Protein AF-A0A353V2C7-F1 (afdb_monomer_lite)

Foldseek 3Di:
DDDDPCVVQVVVDPDDPDDDDAQDDPRRGDFDPDPPRTDHHAAKDKKFAADPVRDTDDIDIGHPPDDDDPHPIDD

pLDDT: mean 86.38, std 9.45, range [59.0, 97.12]

Secondary structure (DSSP, 8-state):
----HHHHTTTTSPPP-------EETTEE----STT-----S-EEEEEEE-TTSSEEEEEEEETTSPPPSSSEE-

Radius of gyration: 17.83 Å; chains: 1; bounding box: 47×30×38 Å

Structure (mmCIF, N/CA/C/O backbone):
data_AF-A0A353V2C7-F1
#
_entry.id   AF-A0A353V2C7-F1
#
loop_
_atom_site.group_PDB
_atom_site.id
_atom_site.type_symbol
_atom_site.label_atom_id
_atom_site.label_alt_id
_atom_site.label_comp_id
_atom_site.label_asym_id
_atom_site.label_entity_id
_atom_site.label_seq_id
_atom_site.pdbx_PDB_ins_code
_atom_site.Cartn_x
_atom_site.Cartn_y
_atom_site.Cartn_z
_atom_site.occupancy
_atom_site.B_iso_or_equiv
_atom_site.auth_seq_id
_atom_site.auth_comp_id
_atom_site.auth_asym_id
_atom_site.auth_atom_id
_atom_site.pdbx_PDB_model_num
ATOM 1 N N . PHE A 1 1 ? 34.496 3.387 -1.597 1.00 59.00 1 PHE A N 1
ATOM 2 C CA . PHE A 1 1 ? 33.790 4.673 -1.428 1.00 59.00 1 PHE A CA 1
ATOM 3 C C . PHE A 1 1 ? 33.335 4.788 0.016 1.00 59.00 1 PHE A C 1
ATOM 5 O O . PHE A 1 1 ? 32.763 3.828 0.514 1.00 59.00 1 PHE A O 1
ATOM 12 N N . GLY A 1 2 ? 33.634 5.899 0.695 1.00 62.56 2 GLY A N 1
ATOM 13 C CA . GLY A 1 2 ? 33.110 6.190 2.032 1.00 62.56 2 GLY A CA 1
ATOM 14 C C . GLY A 1 2 ? 31.995 7.217 1.908 1.00 62.56 2 GLY A C 1
ATOM 15 O O . GLY A 1 2 ? 32.252 8.336 1.470 1.00 62.56 2 GLY A O 1
ATOM 16 N N . VAL A 1 3 ? 30.763 6.827 2.227 1.00 74.44 3 VAL A N 1
ATOM 17 C CA . VAL A 1 3 ? 29.605 7.722 2.153 1.00 74.44 3 VAL A CA 1
ATOM 18 C C . VAL A 1 3 ? 29.281 8.210 3.564 1.00 74.44 3 VAL A C 1
ATOM 20 O O . VAL A 1 3 ? 29.107 7.401 4.470 1.00 74.44 3 VAL A O 1
ATOM 23 N N . GLY A 1 4 ? 29.287 9.532 3.758 1.00 75.19 4 GLY A N 1
ATOM 24 C CA . GLY A 1 4 ? 29.106 10.186 5.061 1.00 75.19 4 GLY A CA 1
ATOM 25 C C . GLY A 1 4 ? 27.719 10.807 5.250 1.00 75.19 4 GLY A C 1
ATOM 26 O O . GLY A 1 4 ? 26.796 10.554 4.478 1.00 75.19 4 GLY A O 1
ATOM 27 N N . THR A 1 5 ? 27.598 11.688 6.244 1.00 74.31 5 THR A N 1
ATOM 28 C CA . THR A 1 5 ? 26.358 12.311 6.753 1.00 74.31 5 THR A CA 1
ATOM 29 C C . THR A 1 5 ? 25.367 12.788 5.689 1.00 74.31 5 THR A C 1
ATOM 31 O O . THR A 1 5 ? 24.162 12.713 5.908 1.00 74.31 5 THR A O 1
ATOM 34 N N . ARG A 1 6 ? 25.846 13.242 4.523 1.00 75.44 6 ARG A N 1
ATOM 35 C CA . ARG A 1 6 ? 24.991 13.703 3.416 1.00 75.44 6 ARG A CA 1
ATOM 36 C C . ARG A 1 6 ? 24.004 12.639 2.929 1.00 75.44 6 ARG A C 1
ATOM 38 O O . ARG A 1 6 ? 22.865 12.987 2.649 1.00 75.44 6 ARG A O 1
ATOM 45 N N . MET A 1 7 ? 24.413 11.369 2.887 1.00 77.56 7 MET A N 1
ATOM 46 C CA . MET A 1 7 ? 23.514 10.260 2.544 1.00 77.56 7 MET A CA 1
ATOM 47 C C . MET A 1 7 ? 22.541 9.959 3.683 1.00 77.56 7 MET A C 1
ATOM 49 O O . MET A 1 7 ? 21.370 9.709 3.432 1.00 77.56 7 MET A O 1
ATOM 53 N N . THR A 1 8 ? 23.000 10.020 4.937 1.00 75.06 8 THR A N 1
ATOM 54 C CA . THR A 1 8 ? 22.164 9.736 6.113 1.00 75.06 8 THR A CA 1
ATOM 55 C C . THR A 1 8 ? 20.978 10.690 6.230 1.00 75.06 8 THR A C 1
ATOM 57 O O . THR A 1 8 ? 19.907 10.273 6.658 1.00 75.06 8 THR A O 1
ATOM 60 N N . VAL A 1 9 ? 21.157 11.960 5.860 1.00 77.50 9 VAL A N 1
ATOM 61 C CA . VAL A 1 9 ? 20.123 12.995 6.028 1.00 77.50 9 VAL A CA 1
ATOM 62 C C . VAL A 1 9 ? 19.433 13.399 4.727 1.00 77.50 9 VAL A C 1
ATOM 64 O O . VAL A 1 9 ? 18.591 14.286 4.767 1.00 77.50 9 VAL A O 1
ATOM 67 N N . SER A 1 10 ? 19.779 12.774 3.593 1.00 76.62 10 SER A N 1
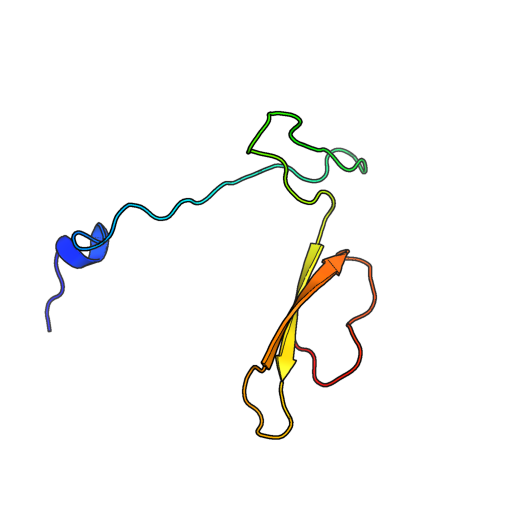ATOM 68 C CA . SER A 1 10 ? 19.296 13.177 2.258 1.00 76.62 10 SER A CA 1
ATOM 69 C C . SER A 1 10 ? 19.443 14.690 2.036 1.00 76.62 10 SER A C 1
ATOM 71 O O . SER A 1 10 ? 18.478 15.395 1.766 1.00 76.62 10 SER A O 1
ATOM 73 N N . ALA A 1 11 ? 20.660 15.208 2.251 1.00 71.75 11 ALA A N 1
ATOM 74 C CA . ALA A 1 11 ? 20.932 16.649 2.369 1.00 71.75 11 ALA A CA 1
ATOM 75 C C . ALA A 1 11 ? 20.576 17.485 1.121 1.00 71.75 11 ALA A C 1
ATOM 77 O O . ALA A 1 11 ? 20.577 18.713 1.182 1.00 71.75 11 ALA A O 1
ATOM 78 N N . ASP A 1 12 ? 20.344 16.827 -0.008 1.00 78.50 12 ASP A N 1
ATOM 79 C CA . ASP A 1 12 ? 20.080 17.381 -1.330 1.00 78.50 12 ASP A CA 1
ATOM 80 C C . ASP A 1 12 ? 18.586 17.447 -1.703 1.00 78.50 12 ASP A C 1
ATOM 82 O O . ASP A 1 12 ? 18.245 18.066 -2.710 1.00 78.50 12 ASP A O 1
ATOM 86 N N . VAL A 1 13 ? 17.685 16.882 -0.892 1.00 72.00 13 VAL A N 1
ATOM 87 C CA . VAL A 1 13 ? 16.227 16.892 -1.122 1.00 72.00 13 VAL A CA 1
ATOM 88 C C . VAL A 1 13 ? 15.453 17.241 0.159 1.00 72.00 13 VAL A C 1
ATOM 90 O O . VAL A 1 13 ? 15.895 16.911 1.259 1.00 72.00 13 VAL A O 1
ATOM 93 N N . PRO A 1 14 ? 14.289 17.921 0.063 1.00 68.44 14 PRO A N 1
ATOM 94 C CA . PRO A 1 14 ? 13.416 18.119 1.218 1.00 68.44 14 PRO A CA 1
ATOM 95 C C . PRO A 1 14 ? 12.970 16.765 1.792 1.00 68.44 14 PRO A C 1
ATOM 97 O O . PRO A 1 14 ? 12.866 15.775 1.069 1.00 68.44 14 PRO A O 1
ATOM 100 N N . TYR A 1 15 ? 12.738 16.736 3.107 1.00 68.06 15 TYR A N 1
ATOM 101 C CA . TYR A 1 15 ? 12.378 15.539 3.870 1.00 68.06 15 TYR A CA 1
ATOM 102 C C . TYR A 1 15 ? 11.259 14.728 3.203 1.00 68.06 15 TYR A C 1
ATOM 104 O O . TYR A 1 15 ? 10.331 15.271 2.605 1.00 68.06 15 TYR A O 1
ATOM 112 N N . PHE A 1 16 ? 11.328 13.407 3.345 1.00 75.06 16 PHE A N 1
ATOM 113 C CA . PHE A 1 16 ? 10.299 12.524 2.816 1.00 75.06 16 PHE A CA 1
ATOM 114 C C . PHE A 1 16 ? 9.034 12.623 3.685 1.00 75.06 16 PHE A C 1
ATOM 116 O O . PHE A 1 16 ? 9.085 12.381 4.894 1.00 75.06 16 PHE A O 1
ATOM 123 N N . ASP A 1 17 ? 7.907 13.009 3.082 1.00 77.75 17 ASP A N 1
ATOM 124 C CA . ASP A 1 17 ? 6.619 13.141 3.773 1.00 77.75 17 ASP A CA 1
ATOM 125 C C . ASP A 1 17 ? 5.998 11.756 4.028 1.00 77.75 17 ASP A C 1
ATOM 127 O O . ASP A 1 17 ? 5.200 11.242 3.242 1.00 77.75 17 ASP A O 1
ATOM 131 N N . ILE A 1 18 ? 6.426 11.110 5.120 1.00 84.44 18 ILE A N 1
ATOM 132 C CA . ILE A 1 18 ? 5.900 9.816 5.570 1.00 84.44 18 ILE A CA 1
ATOM 133 C C . ILE A 1 18 ? 4.900 10.022 6.696 1.00 84.44 18 ILE A C 1
ATOM 135 O O . ILE A 1 18 ? 5.168 10.684 7.700 1.00 84.44 18 ILE A O 1
ATOM 139 N N . ALA A 1 19 ? 3.778 9.317 6.596 1.00 85.50 19 ALA A N 1
ATOM 140 C CA . ALA A 1 19 ? 2.771 9.274 7.634 1.00 85.50 19 ALA A CA 1
ATOM 141 C C . ALA A 1 19 ? 2.526 7.835 8.112 1.00 85.50 19 ALA A C 1
ATOM 143 O O . ALA A 1 19 ? 2.196 6.956 7.322 1.00 85.50 19 ALA A O 1
ATOM 144 N N . TYR A 1 20 ? 2.598 7.610 9.427 1.00 88.75 20 TYR A N 1
ATOM 145 C CA . TYR A 1 20 ? 2.090 6.389 10.059 1.00 88.75 20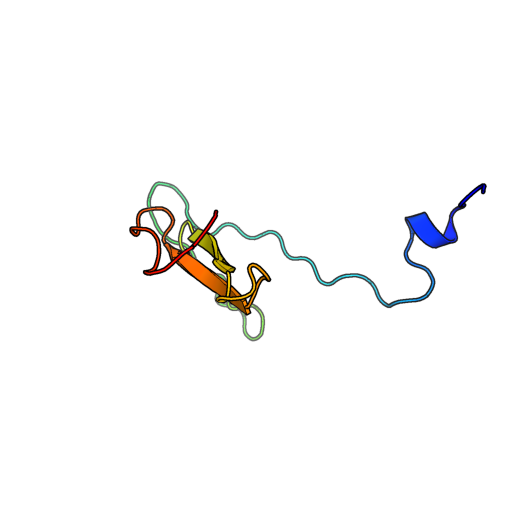 TYR A CA 1
ATOM 146 C C . TYR A 1 20 ? 0.676 6.642 10.596 1.00 88.75 20 TYR A C 1
ATOM 148 O O . TYR A 1 20 ? 0.448 7.615 11.327 1.00 88.75 20 TYR A O 1
ATOM 156 N N . LYS A 1 21 ? -0.295 5.810 10.202 1.00 89.50 21 LYS A N 1
ATOM 157 C CA . LYS A 1 21 ? -1.715 5.959 10.563 1.00 89.50 21 LYS A CA 1
ATOM 158 C C . LYS A 1 21 ? -2.329 4.609 10.901 1.00 89.50 21 LYS A C 1
ATOM 160 O O . LYS A 1 21 ? -2.136 3.634 10.183 1.00 89.50 21 LYS A O 1
ATOM 165 N N . ILE A 1 22 ? -3.133 4.585 11.960 1.00 91.94 22 ILE A N 1
ATOM 166 C CA . ILE A 1 22 ? -4.032 3.465 12.220 1.00 91.94 22 ILE A CA 1
ATOM 167 C C . ILE A 1 22 ? -5.171 3.481 11.193 1.00 91.94 22 ILE A C 1
ATOM 169 O O . ILE A 1 22 ? -5.771 4.527 10.951 1.00 91.94 22 ILE A O 1
ATOM 173 N N . VAL A 1 23 ? -5.448 2.327 10.583 1.00 93.31 23 VAL A N 1
ATOM 174 C CA . VAL A 1 23 ? -6.488 2.162 9.545 1.00 93.31 23 VAL A CA 1
ATOM 175 C C . VAL A 1 23 ? -7.571 1.151 9.932 1.00 93.31 23 VAL A C 1
ATOM 177 O O . VAL A 1 23 ? -8.644 1.138 9.323 1.00 93.31 23 VAL A O 1
ATOM 180 N N . ARG A 1 24 ? -7.318 0.333 10.966 1.00 93.12 24 ARG A N 1
ATOM 181 C CA . ARG A 1 24 ? -8.268 -0.602 11.581 1.00 93.12 24 ARG A CA 1
ATOM 182 C C . ARG A 1 24 ? -7.968 -0.758 13.076 1.00 93.12 24 ARG A C 1
ATOM 184 O O . ARG A 1 24 ? -6.806 -0.880 13.449 1.00 93.12 24 ARG A O 1
ATOM 191 N N . TYR A 1 25 ? -9.002 -0.759 13.911 1.00 93.12 25 TYR A N 1
ATOM 192 C CA . TYR A 1 25 ? -8.923 -0.952 15.361 1.00 93.12 25 TYR A CA 1
ATOM 193 C C . TYR A 1 25 ? -10.093 -1.825 15.822 1.00 93.12 25 TYR A C 1
ATOM 195 O O . TYR A 1 25 ? -11.228 -1.561 15.433 1.00 93.12 25 TYR A O 1
ATOM 203 N N . GLU A 1 26 ? -9.820 -2.879 16.598 1.00 94.75 26 GLU A N 1
ATOM 204 C CA . GLU A 1 26 ? -10.838 -3.820 17.109 1.00 94.75 26 GLU A CA 1
ATOM 205 C C . GLU A 1 26 ? -11.851 -4.269 16.040 1.00 94.75 26 GLU A C 1
ATOM 207 O O . GLU A 1 26 ? -13.069 -4.209 16.201 1.00 94.75 26 GLU A O 1
ATOM 212 N N . GLY A 1 27 ? -11.335 -4.662 14.874 1.00 90.88 27 GLY A N 1
ATOM 213 C CA . GLY A 1 27 ? -12.153 -5.127 13.755 1.00 90.88 27 GLY A CA 1
ATOM 214 C C . GLY A 1 27 ? -12.830 -4.022 12.936 1.00 90.88 27 GLY A C 1
ATOM 215 O O . GLY A 1 27 ? -13.277 -4.323 11.830 1.00 90.88 27 GLY A O 1
ATOM 216 N N . ARG A 1 28 ? -12.829 -2.760 13.384 1.00 93.19 28 ARG A N 1
ATOM 217 C CA . ARG A 1 28 ? -13.472 -1.615 12.715 1.00 93.19 28 ARG A CA 1
ATOM 218 C C . ARG A 1 28 ? -12.473 -0.778 11.920 1.00 93.19 28 ARG A C 1
ATOM 220 O O . ARG A 1 28 ? -11.409 -0.433 12.428 1.00 93.19 28 ARG A O 1
ATOM 227 N N . ASN A 1 29 ? -12.820 -0.416 10.687 1.00 93.31 29 ASN A N 1
ATOM 228 C CA . ASN A 1 29 ? -12.017 0.512 9.887 1.00 93.31 29 ASN A CA 1
ATOM 229 C C . ASN A 1 29 ? -12.102 1.923 10.488 1.00 93.31 29 ASN A C 1
ATOM 231 O O . ASN A 1 29 ? -13.185 2.374 10.854 1.00 93.31 29 ASN A O 1
ATOM 235 N N . VAL A 1 30 ? -10.968 2.619 10.583 1.00 92.19 30 VAL A N 1
ATOM 236 C CA . VAL A 1 30 ? -10.884 3.968 11.170 1.00 92.19 30 VAL A CA 1
ATOM 237 C C . VAL A 1 30 ? -10.264 4.949 10.179 1.00 92.19 30 VAL A C 1
ATOM 239 O O . VAL A 1 30 ? -9.353 4.590 9.436 1.00 92.19 30 VAL A O 1
ATOM 242 N N . LEU A 1 31 ? -10.781 6.182 10.160 1.00 89.88 31 LEU A N 1
ATOM 243 C CA . LEU A 1 31 ? -10.388 7.245 9.231 1.00 89.88 31 LEU A CA 1
ATOM 244 C C . LEU A 1 31 ? -9.921 8.492 9.984 1.00 89.88 31 LEU A C 1
ATOM 246 O O . LEU A 1 31 ? -10.552 8.918 10.952 1.00 89.88 31 LEU A O 1
ATOM 250 N N . LYS A 1 32 ? -8.873 9.156 9.480 1.00 86.12 32 LYS A N 1
ATOM 251 C CA . LYS A 1 32 ? -8.548 10.527 9.887 1.00 86.12 32 LYS A CA 1
ATOM 252 C C . LYS A 1 32 ? -9.420 11.521 9.114 1.00 86.12 32 LYS A C 1
ATOM 254 O O . LYS A 1 32 ? -9.293 11.642 7.902 1.00 86.12 32 LYS A O 1
ATOM 259 N N . LEU A 1 33 ? -10.253 12.269 9.836 1.00 82.19 33 LEU A N 1
ATOM 260 C CA . LEU A 1 33 ? -11.226 13.210 9.257 1.00 82.19 33 LEU A CA 1
ATOM 261 C C . LEU A 1 33 ? -10.697 14.638 9.031 1.00 82.19 33 LEU A C 1
ATOM 263 O O . LEU A 1 33 ? -11.453 15.504 8.613 1.00 82.19 33 LEU A O 1
ATOM 267 N N . SER A 1 34 ? -9.427 14.919 9.337 1.00 80.56 34 SER A N 1
ATOM 268 C CA . SER A 1 34 ? -8.885 16.264 9.097 1.00 80.56 34 SER A CA 1
ATOM 269 C C . SER A 1 34 ? -8.695 16.509 7.607 1.00 80.56 34 SER A C 1
ATOM 271 O O . SER A 1 34 ? -8.136 15.660 6.910 1.00 80.56 34 SER A O 1
ATOM 273 N N . GLU A 1 35 ? -9.100 17.694 7.163 1.00 76.00 35 GLU A N 1
ATOM 274 C CA . GLU A 1 35 ? -8.895 18.186 5.805 1.00 76.00 35 GLU A CA 1
ATOM 275 C C . GLU A 1 35 ? -7.413 18.101 5.397 1.00 76.00 35 GLU A C 1
ATOM 277 O O . GLU A 1 35 ? -6.512 18.312 6.216 1.00 76.00 35 GLU A O 1
ATOM 282 N N . GLY A 1 36 ? -7.155 17.682 4.155 1.00 70.44 36 GLY A N 1
ATOM 283 C CA . GLY A 1 36 ? -5.802 17.449 3.632 1.00 70.44 36 GLY A CA 1
ATOM 284 C C . GLY A 1 36 ? -5.059 16.243 4.230 1.00 70.44 36 GLY A C 1
ATOM 285 O O . GLY A 1 36 ? -3.902 16.018 3.894 1.00 70.44 36 GLY A O 1
ATOM 286 N N . LYS A 1 37 ? -5.687 15.461 5.122 1.00 73.38 37 LYS A N 1
ATOM 287 C CA . LYS A 1 37 ? -5.086 14.276 5.776 1.00 73.38 37 LYS A CA 1
ATOM 288 C C . LYS A 1 37 ? -5.973 13.034 5.693 1.00 73.38 37 LYS A C 1
ATOM 290 O O . LYS A 1 37 ? -5.805 12.092 6.475 1.00 73.38 37 LYS A O 1
ATOM 295 N N . THR A 1 38 ? -6.933 13.043 4.776 1.00 77.00 38 THR A N 1
ATOM 296 C CA . THR A 1 38 ? -7.789 11.895 4.492 1.00 77.00 38 THR A CA 1
ATOM 297 C C . THR A 1 38 ? -6.944 10.793 3.863 1.00 77.00 38 THR A C 1
ATOM 299 O O . THR A 1 38 ? -6.197 11.026 2.920 1.00 77.00 38 THR A O 1
ATOM 302 N N . THR A 1 39 ? -7.039 9.587 4.412 1.00 77.88 39 THR A N 1
ATOM 303 C CA . THR A 1 39 ? -6.294 8.407 3.952 1.00 77.88 39 THR A CA 1
ATOM 304 C C . THR A 1 39 ? -7.271 7.279 3.661 1.00 77.88 39 THR A C 1
ATOM 306 O O . THR A 1 39 ? -8.360 7.238 4.227 1.00 77.88 39 THR A O 1
ATOM 309 N N . TRP A 1 40 ? -6.913 6.345 2.784 1.00 8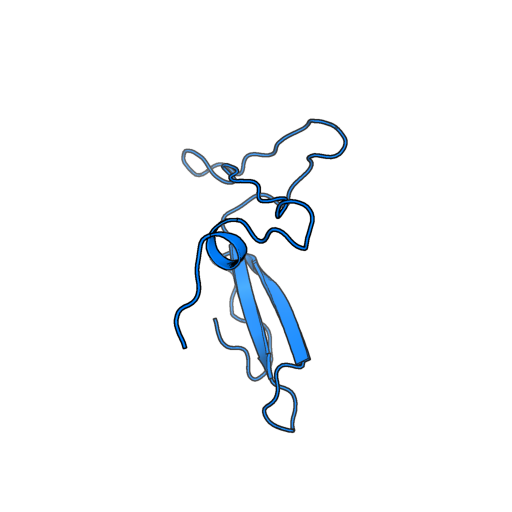6.69 40 TRP A N 1
ATOM 310 C CA . TRP A 1 40 ? -7.732 5.153 2.567 1.00 86.69 40 TRP A CA 1
ATOM 311 C C . TRP A 1 40 ? -7.703 4.246 3.806 1.00 86.69 40 TRP A C 1
ATOM 313 O O . TRP A 1 40 ? -6.629 3.912 4.312 1.00 86.69 40 TRP A O 1
ATOM 323 N N . THR A 1 41 ? -8.871 3.827 4.299 1.00 89.88 41 THR A N 1
ATOM 324 C CA . THR A 1 41 ? -8.999 3.014 5.523 1.00 89.88 41 THR A CA 1
ATOM 325 C C . THR A 1 41 ? -8.900 1.518 5.244 1.00 89.88 41 THR A C 1
ATOM 327 O O . THR A 1 41 ? -8.701 1.106 4.102 1.00 89.88 41 THR A O 1
ATOM 330 N N . GLY A 1 42 ? -8.976 0.708 6.302 1.00 92.06 42 GLY A N 1
ATOM 331 C CA . GLY A 1 42 ? -8.916 -0.745 6.210 1.00 92.06 42 GLY A CA 1
ATOM 332 C C . GLY A 1 42 ? -7.504 -1.293 6.035 1.00 92.06 42 GLY A C 1
ATOM 333 O O . GLY A 1 42 ? -6.578 -0.596 5.600 1.00 92.06 42 GLY A O 1
ATOM 334 N N . ALA A 1 43 ? -7.349 -2.561 6.418 1.00 94.19 43 ALA A N 1
ATOM 335 C CA . ALA A 1 43 ? -6.157 -3.333 6.096 1.00 94.19 43 ALA A CA 1
ATOM 336 C C . ALA A 1 43 ? -6.110 -3.531 4.577 1.00 94.19 43 ALA A C 1
ATOM 338 O O . ALA A 1 43 ? -7.117 -3.904 3.976 1.00 94.19 43 ALA A O 1
ATOM 339 N N . LYS A 1 44 ? -4.966 -3.232 3.966 1.00 95.75 44 LYS A N 1
ATOM 340 C CA . LYS A 1 44 ? -4.795 -3.220 2.512 1.00 95.75 44 LYS A CA 1
ATOM 341 C C . LYS A 1 44 ? -3.528 -3.960 2.118 1.00 95.75 44 LYS A C 1
ATOM 343 O O . LYS A 1 44 ? -2.609 -4.056 2.930 1.00 95.75 44 LYS A O 1
ATOM 348 N N . GLN A 1 45 ? -3.499 -4.417 0.875 1.00 96.38 45 GLN A N 1
ATOM 349 C CA . GLN A 1 45 ? -2.343 -5.007 0.219 1.00 96.38 45 GLN A CA 1
ATOM 350 C C . GLN A 1 45 ? -1.993 -4.198 -1.029 1.00 96.38 45 GLN A C 1
ATOM 352 O O . GLN A 1 45 ? -2.885 -3.730 -1.739 1.00 96.38 45 GLN A O 1
ATOM 357 N N . VAL A 1 46 ? -0.700 -4.039 -1.292 1.00 96.69 46 VAL A N 1
ATOM 358 C CA . VAL A 1 46 ? -0.195 -3.551 -2.574 1.00 96.69 46 VAL A CA 1
ATOM 359 C C . VAL A 1 46 ? 0.152 -4.764 -3.428 1.00 96.69 46 VAL A C 1
ATOM 361 O O . VAL A 1 46 ? 0.828 -5.674 -2.973 1.00 96.69 46 VAL A O 1
ATOM 364 N N . TRP A 1 47 ? -0.320 -4.767 -4.665 1.00 97.12 47 TRP A N 1
ATOM 365 C CA . TRP A 1 47 ? 0.007 -5.759 -5.675 1.00 97.12 47 TRP A CA 1
ATOM 366 C C . TRP A 1 47 ? 0.736 -5.074 -6.810 1.00 97.12 47 T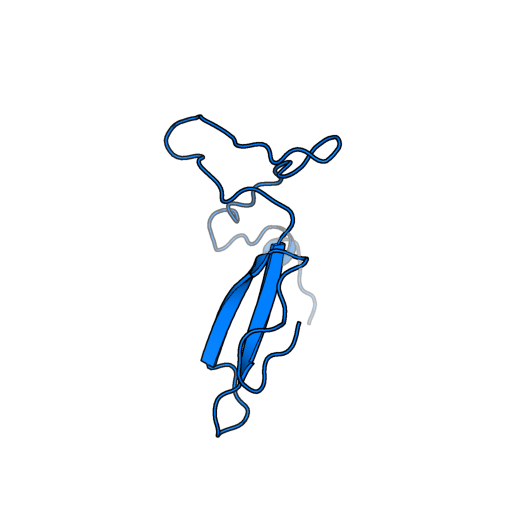RP A C 1
ATOM 368 O O . TRP A 1 47 ? 0.253 -4.078 -7.350 1.00 97.12 47 TRP A O 1
ATOM 378 N N . ARG A 1 48 ? 1.864 -5.626 -7.224 1.00 96.62 48 ARG A N 1
ATOM 379 C CA . ARG A 1 48 ? 2.613 -5.122 -8.360 1.00 96.62 48 ARG A CA 1
ATOM 380 C C . ARG A 1 48 ? 2.348 -5.968 -9.590 1.00 96.62 48 ARG A C 1
ATOM 382 O O . ARG A 1 48 ? 2.518 -7.182 -9.574 1.00 96.62 48 ARG A O 1
ATOM 389 N N . VAL A 1 49 ? 1.935 -5.322 -10.674 1.00 95.31 49 VAL A N 1
ATOM 390 C CA . VAL A 1 49 ? 1.565 -5.994 -11.924 1.00 95.31 49 VAL A CA 1
ATOM 391 C C . VAL A 1 49 ? 2.718 -5.914 -12.913 1.00 95.31 49 VAL A C 1
ATOM 393 O O . VAL A 1 49 ? 3.221 -4.825 -13.211 1.00 95.31 49 VAL A O 1
ATOM 396 N N . ARG A 1 50 ? 3.119 -7.067 -13.456 1.00 94.38 50 ARG A N 1
ATOM 397 C CA . ARG A 1 50 ? 4.098 -7.135 -14.546 1.00 94.38 50 ARG A CA 1
ATOM 398 C C . ARG A 1 50 ? 3.434 -7.020 -15.915 1.00 94.38 50 ARG A C 1
ATOM 400 O O . ARG A 1 50 ? 2.407 -7.645 -16.179 1.00 94.38 50 ARG A O 1
ATOM 407 N N . GLY A 1 51 ? 4.071 -6.252 -16.792 1.00 90.94 51 GLY A N 1
ATOM 408 C CA . GLY A 1 51 ? 3.768 -6.202 -18.213 1.00 90.94 51 GLY A CA 1
ATOM 409 C C . GLY A 1 51 ? 4.296 -7.434 -18.950 1.00 90.94 51 GLY A C 1
ATOM 410 O O . GLY A 1 51 ? 5.007 -8.281 -18.403 1.00 90.94 51 GLY A O 1
ATOM 411 N N . ARG A 1 52 ? 3.973 -7.527 -20.243 1.00 89.81 52 ARG A N 1
ATOM 412 C CA . ARG A 1 52 ? 4.383 -8.657 -21.102 1.00 89.81 52 ARG A CA 1
ATOM 413 C C . ARG A 1 52 ? 5.899 -8.777 -21.281 1.00 89.81 52 ARG A C 1
ATOM 415 O O . ARG A 1 52 ? 6.380 -9.846 -21.635 1.00 89.81 52 ARG A O 1
ATOM 422 N N . ASP A 1 53 ? 6.638 -7.697 -21.049 1.00 92.38 53 ASP A N 1
ATOM 423 C CA . ASP A 1 53 ? 8.101 -7.649 -21.099 1.00 92.38 53 ASP A CA 1
ATOM 424 C C . ASP A 1 53 ? 8.766 -8.045 -19.765 1.00 92.38 53 ASP A C 1
ATOM 426 O O . ASP A 1 53 ? 9.986 -7.962 -19.630 1.00 92.38 53 ASP A O 1
ATOM 430 N N . GLY A 1 54 ? 7.971 -8.454 -18.768 1.00 89.94 54 GLY A N 1
ATOM 431 C CA . GLY A 1 54 ? 8.431 -8.828 -17.434 1.00 89.94 54 GLY A CA 1
ATOM 432 C C . GLY A 1 54 ? 8.756 -7.644 -16.522 1.00 89.94 54 GLY A C 1
ATOM 433 O O . GLY A 1 54 ? 9.111 -7.870 -15.362 1.00 89.94 54 GLY A O 1
ATOM 434 N N . ARG A 1 55 ? 8.628 -6.394 -16.987 1.00 94.12 55 ARG A N 1
ATOM 435 C CA . ARG A 1 55 ? 8.820 -5.200 -16.152 1.00 94.12 55 ARG A CA 1
ATOM 436 C C . ARG A 1 55 ? 7.563 -4.865 -15.370 1.00 94.12 55 ARG A C 1
ATOM 438 O O . ARG A 1 55 ? 6.466 -5.287 -15.715 1.00 94.12 55 ARG A O 1
ATOM 445 N N . PHE A 1 56 ? 7.729 -4.087 -14.310 1.00 94.00 56 PHE A N 1
ATOM 446 C CA . PHE A 1 56 ? 6.607 -3.566 -13.547 1.00 94.00 56 PHE A CA 1
ATOM 447 C C . PHE A 1 56 ? 5.890 -2.463 -14.315 1.00 94.00 56 PHE A C 1
ATOM 449 O O . PHE A 1 56 ? 6.516 -1.495 -14.739 1.00 94.00 56 PHE A O 1
ATOM 456 N N . GLU A 1 57 ? 4.585 -2.635 -14.493 1.00 94.50 57 GLU A N 1
ATOM 457 C CA . GLU A 1 57 ? 3.736 -1.711 -15.242 1.00 94.50 57 GLU A CA 1
ATOM 458 C C . GLU A 1 57 ? 2.979 -0.769 -14.302 1.00 94.50 57 GLU A C 1
ATOM 460 O O . GLU A 1 57 ? 2.885 0.428 -14.565 1.00 94.50 57 GLU A O 1
ATOM 465 N N . ARG A 1 58 ? 2.443 -1.302 -13.196 1.00 94.94 58 ARG A N 1
ATOM 466 C CA . ARG A 1 58 ? 1.674 -0.539 -12.204 1.00 94.94 58 ARG A CA 1
ATOM 467 C C . ARG A 1 58 ? 1.606 -1.248 -10.856 1.00 94.94 58 ARG A C 1
ATOM 469 O O . ARG A 1 58 ? 1.762 -2.467 -10.785 1.00 94.94 58 ARG A O 1
ATOM 476 N N . ASP A 1 59 ? 1.251 -0.476 -9.836 1.00 96.19 59 ASP A N 1
ATOM 477 C CA . ASP A 1 59 ? 0.849 -0.975 -8.525 1.00 96.19 59 ASP A CA 1
ATOM 478 C C . ASP A 1 59 ? -0.681 -0.859 -8.375 1.00 96.19 59 ASP A C 1
ATOM 480 O O . ASP A 1 59 ? -1.310 0.069 -8.891 1.00 96.19 59 ASP A O 1
ATOM 484 N N . VAL A 1 60 ? -1.289 -1.812 -7.674 1.00 95.75 60 VAL A N 1
ATOM 485 C CA . VAL A 1 60 ? -2.721 -1.868 -7.363 1.00 95.75 60 VAL A CA 1
ATOM 486 C C . VAL A 1 60 ? -2.869 -2.003 -5.858 1.00 95.75 60 VAL A C 1
ATOM 488 O O . VAL A 1 60 ? -2.302 -2.906 -5.254 1.00 95.75 60 VAL A O 1
ATOM 491 N N . LEU A 1 61 ? -3.651 -1.120 -5.248 1.00 95.38 61 LEU A N 1
ATOM 492 C CA . LEU A 1 61 ? -3.995 -1.227 -3.838 1.00 95.38 61 LEU A CA 1
ATOM 493 C C . LEU A 1 61 ? -5.357 -1.915 -3.699 1.00 95.38 61 LEU A C 1
ATOM 495 O O . LEU A 1 61 ? -6.337 -1.439 -4.266 1.00 95.38 61 LEU A O 1
ATOM 499 N N . ALA A 1 62 ? -5.408 -3.000 -2.934 1.00 95.44 62 ALA A N 1
ATOM 500 C CA . ALA A 1 62 ? -6.603 -3.806 -2.676 1.00 95.44 62 ALA A CA 1
ATOM 501 C C . ALA A 1 62 ? -6.845 -3.942 -1.166 1.00 95.44 62 ALA A C 1
ATOM 503 O O . ALA A 1 62 ? -5.955 -3.629 -0.364 1.00 95.44 62 ALA A O 1
ATOM 504 N N . LEU A 1 63 ? -8.023 -4.414 -0.747 1.00 95.19 63 LEU A N 1
ATOM 505 C CA . LEU A 1 63 ? -8.189 -4.839 0.649 1.00 95.19 63 LEU A CA 1
ATOM 506 C C . LEU A 1 63 ? -7.301 -6.059 0.929 1.00 95.19 63 LEU A C 1
ATOM 508 O O . LEU A 1 63 ? -7.005 -6.850 0.039 1.00 95.19 63 LEU A O 1
ATOM 512 N N . ALA A 1 64 ? -6.841 -6.208 2.171 1.00 94.62 64 ALA A N 1
ATOM 513 C CA . ALA A 1 64 ? -5.939 -7.305 2.535 1.00 94.62 64 ALA A CA 1
ATOM 514 C C . ALA A 1 64 ? -6.585 -8.699 2.392 1.00 94.62 64 ALA A C 1
ATOM 516 O O . ALA A 1 64 ? -5.874 -9.691 2.269 1.00 94.62 64 ALA A O 1
ATOM 517 N N . ASP A 1 65 ? -7.914 -8.767 2.444 1.00 93.88 65 ASP A N 1
ATOM 518 C CA . ASP A 1 65 ? -8.734 -9.970 2.290 1.00 93.88 65 ASP A CA 1
ATOM 519 C C . ASP A 1 65 ? -9.366 -10.104 0.895 1.00 93.88 65 ASP A C 1
ATOM 521 O O . ASP A 1 65 ? -10.078 -11.074 0.628 1.00 93.88 65 ASP A O 1
ATOM 525 N N . GLU A 1 66 ? -9.099 -9.163 -0.009 1.00 94.50 66 GLU A N 1
ATOM 526 C CA . GLU A 1 66 ? -9.526 -9.252 -1.401 1.00 94.50 66 GLU A CA 1
ATOM 527 C C . GLU A 1 66 ? -8.626 -10.236 -2.168 1.00 94.50 66 GLU A C 1
ATOM 529 O O . GLU A 1 66 ? -7.414 -10.290 -1.92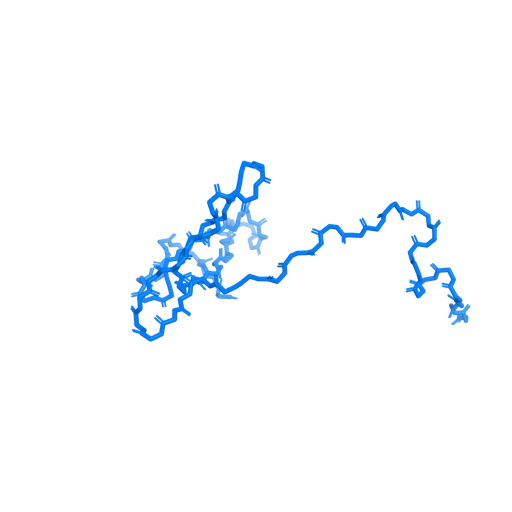2 1.00 94.50 66 GLU A O 1
ATOM 534 N N . PRO A 1 67 ? -9.176 -11.028 -3.106 1.00 94.38 67 PRO A N 1
ATOM 535 C CA . PRO A 1 67 ? -8.347 -11.841 -3.983 1.00 94.38 67 PRO A CA 1
ATOM 536 C C . PRO A 1 67 ? -7.358 -10.978 -4.791 1.00 94.38 67 PRO A C 1
ATOM 538 O O . PRO A 1 67 ? -7.631 -9.806 -5.064 1.00 94.38 67 PRO A O 1
ATOM 541 N N . PRO A 1 68 ? -6.223 -11.554 -5.230 1.00 92.88 68 PRO A N 1
ATOM 542 C CA . PRO A 1 68 ? -5.273 -10.843 -6.075 1.00 92.88 68 PRO A CA 1
ATOM 543 C C . PRO A 1 68 ? -5.940 -10.312 -7.356 1.00 92.88 68 PRO A C 1
ATOM 545 O O . PRO A 1 68 ? -6.800 -10.994 -7.929 1.00 92.88 68 PRO A O 1
ATOM 548 N N . PRO A 1 69 ? -5.532 -9.133 -7.856 1.00 90.88 69 PRO A N 1
ATOM 549 C CA . PRO A 1 69 ? -6.028 -8.617 -9.123 1.00 90.88 69 PRO A CA 1
ATOM 550 C C . PRO A 1 69 ? -5.625 -9.538 -10.284 1.00 90.88 69 PRO A C 1
ATOM 552 O O . PRO A 1 69 ? -4.591 -10.205 -10.249 1.00 90.88 69 PRO A O 1
ATOM 555 N N . ALA A 1 70 ? -6.433 -9.556 -11.345 1.00 86.00 70 ALA A N 1
ATOM 556 C CA . ALA A 1 70 ? -6.159 -10.383 -12.517 1.00 86.00 70 ALA A CA 1
ATOM 557 C C . ALA A 1 70 ? -4.827 -10.005 -13.200 1.00 86.00 70 ALA A C 1
ATOM 559 O O . ALA A 1 70 ? -4.525 -8.825 -13.396 1.00 86.00 70 ALA A O 1
ATOM 560 N N . GLY A 1 71 ? -4.070 -11.021 -13.628 1.00 81.12 71 GLY A N 1
ATOM 561 C CA . GLY A 1 71 ? -2.780 -10.876 -14.310 1.00 81.12 71 GLY A CA 1
ATOM 562 C C . GLY A 1 71 ? -1.609 -11.446 -13.506 1.00 81.12 71 GLY A C 1
ATOM 563 O O . GLY A 1 71 ? -1.800 -12.097 -12.483 1.00 81.12 71 GLY A O 1
ATOM 564 N N . ALA A 1 72 ? -0.384 -11.215 -13.986 1.00 85.62 72 ALA A N 1
ATOM 565 C CA . ALA A 1 72 ? 0.846 -11.568 -13.275 1.00 85.62 72 ALA A CA 1
ATOM 566 C C . ALA A 1 72 ? 1.116 -10.542 -12.158 1.00 85.62 72 ALA A C 1
ATOM 568 O O . ALA A 1 72 ? 1.980 -9.670 -12.296 1.00 85.62 72 ALA A O 1
ATOM 569 N N . ALA A 1 73 ? 0.298 -10.602 -11.107 1.00 92.06 73 ALA A N 1
ATOM 570 C CA . ALA A 1 73 ? 0.397 -9.757 -9.927 1.00 92.06 73 ALA A CA 1
ATOM 571 C C . ALA A 1 73 ? 1.193 -10.464 -8.823 1.00 92.06 73 ALA A C 1
ATOM 573 O O . ALA A 1 73 ? 0.903 -11.611 -8.481 1.00 92.06 73 ALA A O 1
ATOM 574 N N . GLU A 1 74 ? 2.178 -9.769 -8.261 1.00 93.12 74 GLU A N 1
ATOM 575 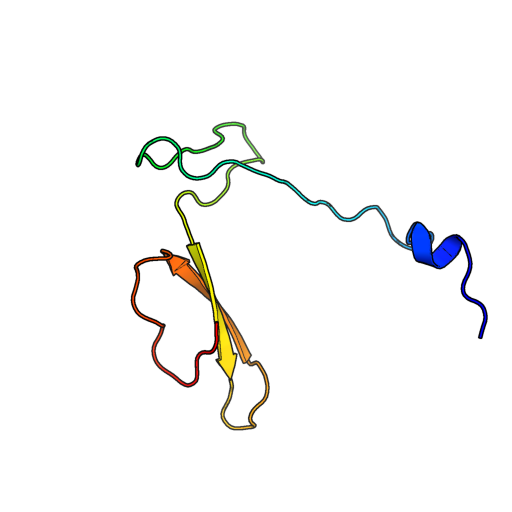C CA . GLU A 1 74 ? 2.954 -10.217 -7.103 1.00 93.12 74 GLU A CA 1
ATOM 576 C C . GLU A 1 74 ? 2.711 -9.289 -5.898 1.00 93.12 74 GLU A C 1
ATOM 578 O O . GLU A 1 74 ? 2.461 -8.098 -6.108 1.00 93.12 74 GLU A O 1
ATOM 583 N N . PRO A 1 75 ? 2.691 -9.825 -4.664 1.00 89.44 75 PRO A N 1
ATOM 584 C CA . PRO A 1 75 ? 2.507 -9.036 -3.445 1.00 89.44 75 PRO A CA 1
ATOM 585 C C . PRO A 1 75 ? 3.735 -8.189 -3.081 1.00 89.44 75 PRO A C 1
ATOM 587 O O . PRO A 1 75 ? 4.842 -8.464 -3.602 1.00 89.44 75 PRO A O 1
#

Sequence (75 aa):
FGVGTRMTVSADVPYFDIAYKIVRYEGRNVLKLSEGKTTWTGAKQVWRVRGRDGRFERDVLALADEPPPAGAAEP

=== Feature glossary ===
Each block in this record encodes a different view of the same protein. In brief:

Predicted aligned error. PAE(i, j) answers: if I align the predicted and true structures on residue i, how far off (in Å) do I expect residue j to be? A block-diagonal PAE matrix with low values on the blocks and high values off-diagonal is the signature of a multi-domain protein with confidently predicted domains but uncertain inter-domain orientation.

Contact-map, Ramachandran, and PAE plots. Plot images: a contact map (which residues are close in 3D, as an N×N binary image), a Ramachandran scatter (backbone torsion angles, revealing secondary-structure composition at a glance), and — for AlphaFold structures — a PAE heatmap (pairwise prediction confidence).

Backbone torsions (φ/ψ). φ (phi) and ψ (psi) are the two rotatable backbone dihedrals per residue: φ is the C(i-1)–N–Cα–C torsion, ψ is the N–Cα–C–N(i+1) torsion, both in degrees on (−180°, 180°]. α-helical residues cluster near (−60°, −45°); β-strand residues near (−120°, +130°). A Ramachandran plot is simply a scatter of (φ, ψ) for every residue.

Foldseek 3Di. A 3Di character summarizes, for each residue, the relative orientation of the Cα frame of its nearest spatial neighbor. Because it encodes fold topology rather than chemistry, 3Di alignments detect remote structural similarity that sequence alignment misses.

Radius of gyration, Cα contacts, bounding box. Three whole-structure scalars: the radius of gyration (RMS distance of Cα from centroid, in Å), the count of Cα–Cα contacts (pairs closer than 8 Å and separated by more than four residues in sequence — i.e. tertiary, not local, contacts), and the bounding-box dimensions. Together they distinguish compact globular folds from extended fibres or disordered chains.

Sequence. Sequence gives the chain of amino acids in standard one-letter code (A=alanine, C=cysteine, …, Y=tyrosine), read N→C. It is the only feature that is directly encoded by the gene; all structural features are derived from the folded form of this sequence.

mmCIF coordinates. Atomic coordinates in PDBx/mmCIF format — the same representation the Protein Data Bank distributes. Each line of the _atom_site loop places one backbone atom in Cartesian space (units: ångströms, origin: arbitrary).

Secondary structure (3-state, P-SEA). Three-state secondary structure (P-SEA) collapses the eight DSSP classes into helix (a), strand (b), and coil (c). P-SEA assigns these from Cα geometry alone — distances and angles — without requiring backbone oxygens, so it works on any Cα trace.

InterPro / GO / CATH / organism. Functional annotations link the protein to curated databases. InterPro entries identify conserved domains and families by matching the sequence against member-database signatures (Pfam, PROSITE, CDD, …). Gene Ontology (GO) terms describe molecular function, biological process, and cellular component in a controlled vocabulary. CATH places the structure in a hierarchical fold classification (Class/Architecture/Topology/Homologous-superfamily). The organism is the source species.

B-factor. B-factor (Debye–Waller factor) reflects atomic displacement in the crystal lattice. It is an experimental observable (units Å²), not a prediction; low values mean the atom is pinned down, high values mean it moves or is heterogeneous across the crystal.

Rendered structure images. Structure images are PyMOL renders from six orthogonal camera directions. Cartoon representation draws helices as coils and strands as arrows; sticks shows the backbone as bonds; surface shows the solvent-excluded envelope. Rainbow coloring maps sequence position to hue (blue→red, N→C); chain coloring assigns a distinct color per polypeptide.

Solvent-accessible surface area. Solvent-accessible surface area (SASA) is the area in Å² traced out by the centre of a 1.4 Å probe sphere (a water molecule) rolled over the protein's van der Waals surface (Shrake–Rupley / Lee–Richards construction). Buried residues have near-zero SASA; fully exposed residues can exceed 200 Å². The total SASA scales roughly with the number of surface residues.

Secondary structure (8-state, DSSP). The SS8 string is DSSP's per-residue secondary-structure call. α-helix (H) means an i→i+4 H-bond ladder; β-strand (E) means the residue participates in a β-sheet; 3₁₀ (G) and π (I) are tighter and wider helices; T/S are turns/bends; '-' is loop.

pLDDT. For AlphaFold models, the B-factor field carries pLDDT — the model's own estimate of local accuracy on a 0–100 scale. Regions with pLDDT<50 should be treated as essentially unmodeled; they often correspond to intrinsically disordered segments.

Nearest PDB structures. Nearest PDB neighbors are the top structural matches found by Foldseek when searching this structure against the entire Protein Data Bank. Each hit reports a TM-score (0 to 1; >0.5 almost always implies the same fold) and an E-value. These are *structural* homologs — they may share no detectable sequence similarity.